Protein AF-A0A836S1F9-F1 (afdb_monomer_lite)

Secondary structure (DSSP, 8-state):
--HHHHHHHHHHHHHHHHHHHHHHHHHHHHHHHHHT-HHHHHHHHHHHHHHHHHHHHHHHHHHHHHHHHHHHHHTTGGG-TTSHHHHHHHHHHHHHHIIIIIIHHHHHHHHHHHHHHHHHHHHHHHHHS--

Foldseek 3Di:
DPVVVVVVVCVVVVVVVVVVLVCCLQVVLVVCCQPVHDVSSVVVLVVLCVVLLVQLVVLQVQLVVLVVQLVVQCVVPPHHPPDPSNVVSVVSNVVSCCSNPPRSVVSVVSSVSSVVSNVVCVVVSCVSDPD

Radius of gyration: 20.73 Å; chains: 1; bounding box: 40×35×60 Å

Structure (mmCIF, N/CA/C/O backbone):
data_AF-A0A836S1F9-F1
#
_entry.id   AF-A0A836S1F9-F1
#
loop_
_atom_site.group_PDB
_atom_site.id
_atom_site.type_symbol
_atom_site.label_atom_id
_atom_site.label_alt_id
_atom_site.label_comp_id
_atom_site.label_asym_id
_atom_site.label_entity_id
_atom_site.label_seq_id
_atom_site.pdbx_PDB_ins_code
_atom_site.Cartn_x
_atom_site.Cartn_y
_atom_site.Cartn_z
_atom_site.occupancy
_atom_site.B_iso_or_equiv
_atom_site.auth_seq_id
_atom_site.auth_comp_id
_atom_site.auth_asym_id
_atom_site.auth_atom_id
_atom_site.pdbx_PDB_model_num
ATOM 1 N N . PRO A 1 1 ? -16.519 -21.361 17.679 1.00 83.38 1 PRO A N 1
ATOM 2 C CA . PRO A 1 1 ? -16.241 -20.595 16.438 1.00 83.38 1 PRO A CA 1
ATOM 3 C C . PRO A 1 1 ? -15.441 -21.449 15.448 1.00 83.38 1 PRO A C 1
ATOM 5 O O . PRO A 1 1 ? -14.628 -22.251 15.897 1.00 83.38 1 PRO A O 1
ATOM 8 N N . ASP A 1 2 ? -15.669 -21.289 14.142 1.00 93.88 2 ASP A N 1
ATOM 9 C CA . ASP A 1 2 ? -14.874 -21.951 13.097 1.00 93.88 2 ASP A CA 1
ATOM 10 C C . ASP A 1 2 ? -13.736 -21.026 12.637 1.00 93.88 2 ASP A C 1
ATOM 12 O O . ASP A 1 2 ? -13.915 -20.142 11.797 1.00 93.88 2 ASP A O 1
ATOM 16 N N . TYR A 1 3 ? -12.558 -21.217 13.228 1.00 95.38 3 TYR A N 1
ATOM 17 C CA . TYR A 1 3 ? -11.364 -20.439 12.896 1.00 95.38 3 TYR A CA 1
ATOM 18 C C . TYR A 1 3 ? -10.757 -20.828 11.544 1.00 95.38 3 TYR A C 1
ATOM 20 O O . TYR A 1 3 ? -10.152 -19.981 10.887 1.00 95.38 3 TYR A O 1
ATOM 28 N N . ALA A 1 4 ? -10.936 -22.078 11.100 1.00 96.25 4 ALA A N 1
ATOM 29 C CA . ALA A 1 4 ? -10.364 -22.560 9.846 1.00 96.25 4 ALA A CA 1
ATOM 30 C C . ALA A 1 4 ? -10.961 -21.802 8.658 1.00 96.25 4 ALA A C 1
ATOM 32 O O . ALA A 1 4 ? -10.231 -21.343 7.777 1.00 96.25 4 ALA A O 1
ATOM 33 N N . ARG A 1 5 ? -12.277 -21.572 8.685 1.00 96.06 5 ARG A N 1
ATOM 34 C CA . ARG A 1 5 ? -12.955 -20.763 7.670 1.00 96.06 5 ARG A CA 1
ATOM 35 C C . ARG A 1 5 ? -12.453 -19.317 7.633 1.00 96.06 5 ARG A C 1
ATOM 37 O O . ARG A 1 5 ? -12.255 -18.777 6.547 1.00 96.06 5 ARG A O 1
ATOM 44 N N . ALA A 1 6 ? -12.221 -18.690 8.789 1.00 95.44 6 ALA A N 1
ATOM 45 C CA . ALA A 1 6 ? -11.704 -17.320 8.850 1.00 95.44 6 ALA A CA 1
ATOM 46 C C . ALA A 1 6 ? -10.300 -17.213 8.227 1.00 95.44 6 ALA A C 1
ATOM 48 O O . ALA A 1 6 ? -10.060 -16.335 7.398 1.00 95.44 6 ALA A O 1
ATOM 49 N N . VAL A 1 7 ? -9.403 -18.149 8.558 1.00 96.25 7 VAL A N 1
ATOM 50 C CA . VAL A 1 7 ? -8.050 -18.217 7.978 1.00 96.25 7 VAL A CA 1
ATOM 51 C C . VAL A 1 7 ? -8.114 -18.409 6.463 1.00 96.25 7 VAL A C 1
ATOM 53 O O . VAL A 1 7 ? -7.476 -17.660 5.727 1.00 96.25 7 VAL A O 1
ATOM 56 N N . GLN A 1 8 ? -8.934 -19.348 5.980 1.00 97.06 8 GLN A N 1
ATOM 57 C CA . GLN A 1 8 ? -9.078 -19.619 4.545 1.00 97.06 8 GLN A CA 1
ATOM 58 C C . GLN A 1 8 ? -9.508 -18.380 3.750 1.00 97.06 8 GLN A C 1
ATOM 60 O O . GLN A 1 8 ? -8.952 -18.111 2.683 1.00 97.06 8 GLN A O 1
ATOM 65 N N . ILE A 1 9 ? -10.464 -17.605 4.273 1.00 95.88 9 ILE A N 1
ATOM 66 C CA . ILE A 1 9 ? -10.937 -16.371 3.634 1.00 95.88 9 ILE A CA 1
ATOM 67 C C . ILE A 1 9 ? -9.787 -15.366 3.511 1.00 95.88 9 ILE A C 1
ATOM 69 O O . ILE A 1 9 ? -9.519 -14.871 2.414 1.00 95.88 9 ILE A O 1
ATOM 73 N N . VAL A 1 10 ? -9.082 -15.087 4.612 1.00 94.06 10 VAL A N 1
ATOM 74 C CA . VAL A 1 10 ? -7.992 -14.100 4.623 1.00 94.06 10 VAL A CA 1
ATOM 75 C C . VAL A 1 10 ? -6.863 -14.524 3.680 1.00 94.06 10 VAL A C 1
ATOM 77 O O . VAL A 1 10 ? -6.428 -13.718 2.858 1.00 94.06 10 VAL A O 1
ATOM 80 N N . THR A 1 11 ? -6.438 -15.792 3.718 1.00 95.19 11 THR A N 1
ATOM 81 C CA . THR A 1 11 ? -5.373 -16.312 2.846 1.00 95.19 11 THR A CA 1
ATOM 82 C C . THR A 1 11 ? -5.734 -16.199 1.365 1.00 95.19 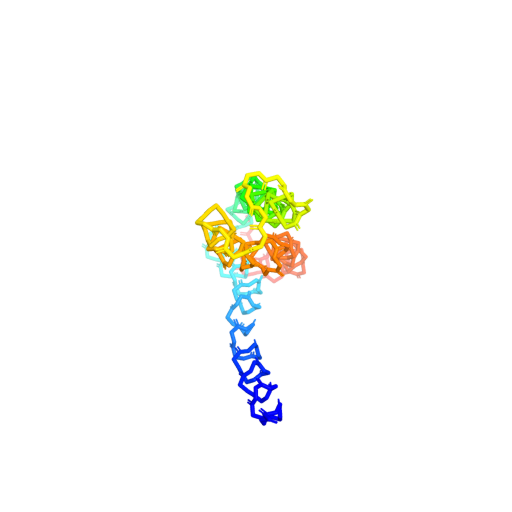11 THR A C 1
ATOM 84 O O . THR A 1 11 ? -4.927 -15.720 0.567 1.00 95.19 11 THR A O 1
ATOM 87 N N . TYR A 1 12 ? -6.950 -16.599 0.984 1.00 96.38 12 TYR A N 1
ATOM 88 C CA . TYR A 1 12 ? -7.386 -16.568 -0.411 1.00 96.38 12 TYR A CA 1
ATOM 89 C C . TYR A 1 12 ? -7.380 -15.148 -0.994 1.00 96.38 12 TYR A C 1
ATOM 91 O O . TYR A 1 12 ? -6.864 -14.919 -2.093 1.00 96.38 12 TYR A O 1
ATOM 99 N N . TYR A 1 13 ? -7.924 -14.176 -0.254 1.00 94.56 13 TYR A N 1
ATOM 100 C CA . TYR A 1 13 ? -7.967 -12.790 -0.717 1.00 94.56 13 TYR A CA 1
ATOM 101 C C . TYR A 1 13 ? -6.598 -12.113 -0.684 1.00 94.56 13 TYR A C 1
ATOM 103 O O . TYR A 1 13 ? -6.294 -11.359 -1.611 1.00 94.56 13 TYR A O 1
ATOM 111 N N . ALA A 1 14 ? -5.770 -12.393 0.327 1.00 90.62 14 ALA A N 1
ATOM 112 C CA . ALA A 1 14 ? -4.420 -11.845 0.417 1.00 90.62 14 ALA A CA 1
ATOM 113 C C . ALA A 1 14 ? -3.581 -12.240 -0.806 1.00 90.62 14 ALA A C 1
ATOM 115 O O . ALA A 1 14 ? -3.050 -11.370 -1.494 1.00 90.62 14 ALA A O 1
ATOM 116 N N . LEU A 1 15 ? -3.546 -13.533 -1.153 1.00 92.25 15 LEU A N 1
ATOM 117 C CA . LEU A 1 15 ? -2.774 -14.018 -2.300 1.00 92.25 15 LEU A CA 1
ATOM 118 C C . LEU A 1 15 ? -3.234 -13.390 -3.620 1.00 92.25 15 LEU A C 1
ATOM 120 O O . LEU A 1 15 ? -2.407 -12.933 -4.404 1.00 92.25 15 LEU A O 1
ATOM 124 N N . ARG A 1 16 ? -4.548 -13.308 -3.861 1.00 93.75 16 ARG A N 1
ATOM 125 C CA . ARG A 1 16 ? -5.073 -12.720 -5.105 1.00 93.75 16 ARG A CA 1
ATOM 126 C C . ARG A 1 16 ? -4.798 -11.224 -5.221 1.00 93.75 16 ARG A C 1
ATOM 128 O O . ARG A 1 16 ? -4.491 -10.748 -6.312 1.00 93.75 16 ARG A O 1
ATOM 135 N N . ARG A 1 17 ? -4.920 -10.472 -4.124 1.00 91.12 17 ARG A N 1
ATOM 136 C CA . ARG A 1 17 ? -4.775 -9.007 -4.144 1.00 91.12 17 ARG A CA 1
ATOM 137 C C . ARG A 1 17 ? -3.324 -8.542 -4.232 1.00 91.12 17 ARG A C 1
ATOM 139 O O . ARG A 1 17 ? -3.104 -7.431 -4.697 1.00 91.12 17 ARG A O 1
ATOM 146 N N . LEU A 1 18 ? -2.354 -9.375 -3.851 1.00 90.31 18 LEU A N 1
ATOM 147 C CA . LEU A 1 18 ? -0.926 -9.051 -3.953 1.00 90.31 18 LEU A CA 1
ATOM 148 C C . LEU A 1 18 ? -0.361 -9.175 -5.377 1.00 90.31 18 LEU A C 1
ATOM 150 O O . LEU A 1 18 ? 0.655 -8.553 -5.682 1.00 90.31 18 LEU A O 1
ATOM 154 N N . ILE A 1 19 ? -1.029 -9.915 -6.269 1.00 92.81 19 ILE A N 1
ATOM 155 C CA . ILE A 1 19 ? -0.579 -10.085 -7.661 1.00 92.81 19 ILE A CA 1
ATOM 156 C C . ILE A 1 19 ? -0.548 -8.737 -8.385 1.00 92.81 19 ILE A C 1
ATOM 158 O O . ILE A 1 19 ? 0.450 -8.391 -9.009 1.00 92.81 19 ILE A O 1
ATOM 162 N N . LEU A 1 20 ? -1.627 -7.959 -8.277 1.00 92.88 20 LEU A N 1
ATOM 163 C CA . LEU A 1 20 ? -1.767 -6.690 -8.988 1.00 92.88 20 LEU A CA 1
ATOM 164 C C . LEU A 1 20 ? -0.639 -5.682 -8.677 1.00 92.88 20 LEU A C 1
ATOM 166 O O . LEU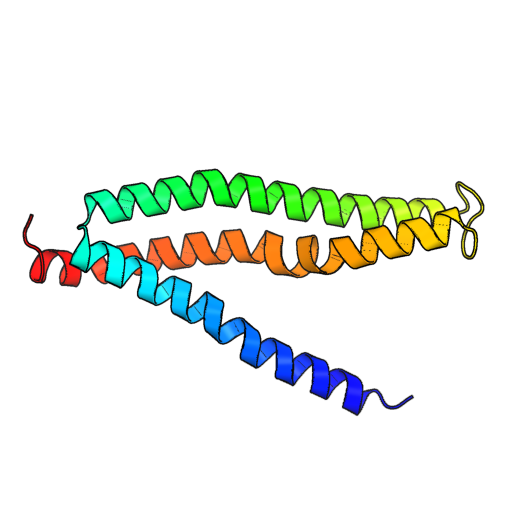 A 1 20 ? 0.012 -5.238 -9.623 1.00 92.88 20 LEU A O 1
ATOM 170 N N . PRO A 1 21 ? -0.353 -5.321 -7.408 1.00 91.75 21 PRO A N 1
ATOM 171 C CA . PRO A 1 21 ? 0.735 -4.396 -7.100 1.00 91.75 21 PRO A CA 1
ATOM 172 C C . PRO A 1 21 ? 2.109 -4.951 -7.498 1.00 91.75 21 PRO A C 1
ATOM 174 O O . PRO A 1 21 ? 2.946 -4.183 -7.963 1.00 91.75 21 PRO A O 1
ATOM 177 N N . GLY A 1 22 ? 2.335 -6.266 -7.393 1.00 92.62 22 GLY A N 1
ATOM 178 C CA . GLY A 1 22 ? 3.583 -6.889 -7.848 1.00 92.62 22 GLY A CA 1
ATOM 179 C C . GLY A 1 22 ? 3.787 -6.774 -9.361 1.00 92.62 22 GLY A C 1
ATOM 180 O O . GLY A 1 22 ? 4.861 -6.389 -9.819 1.00 92.62 22 GLY A O 1
ATOM 181 N N . VAL A 1 23 ? 2.739 -7.035 -10.144 1.00 95.38 23 VAL A N 1
ATOM 182 C CA . VAL A 1 23 ? 2.768 -6.883 -11.606 1.00 95.38 23 VAL A CA 1
ATOM 183 C C . VAL A 1 23 ? 2.995 -5.424 -11.999 1.00 95.38 23 VAL A C 1
ATOM 185 O O . VAL A 1 23 ? 3.819 -5.151 -12.869 1.00 95.38 23 VAL A O 1
ATOM 188 N N . LEU A 1 24 ? 2.323 -4.477 -11.335 1.00 94.56 24 LEU A N 1
ATOM 189 C CA . LEU A 1 24 ? 2.525 -3.045 -11.573 1.00 94.56 24 LEU A CA 1
ATOM 190 C C . LEU A 1 24 ? 3.970 -2.616 -11.293 1.00 94.56 24 LEU A C 1
ATOM 192 O O . LEU A 1 24 ? 4.548 -1.892 -12.102 1.00 94.56 24 LEU A O 1
ATOM 196 N N . ALA A 1 25 ? 4.567 -3.098 -10.198 1.00 94.12 25 ALA A N 1
ATOM 197 C CA . ALA A 1 25 ? 5.941 -2.773 -9.817 1.00 94.12 25 ALA A CA 1
ATOM 198 C C . ALA A 1 25 ? 6.970 -3.150 -10.894 1.00 94.12 25 ALA A C 1
ATOM 200 O O . ALA A 1 25 ? 7.966 -2.451 -11.069 1.00 94.12 25 ALA A O 1
ATOM 201 N N . LEU A 1 26 ? 6.731 -4.257 -11.604 1.00 95.31 26 LEU A N 1
ATOM 202 C CA . LEU A 1 26 ? 7.638 -4.787 -12.621 1.00 95.31 26 LEU A CA 1
ATOM 203 C C . LEU A 1 26 ? 7.330 -4.236 -14.016 1.00 95.31 26 LEU A C 1
ATOM 205 O O . LEU A 1 26 ? 8.238 -3.831 -14.736 1.00 95.31 26 LEU A O 1
ATOM 209 N N . LEU A 1 27 ? 6.055 -4.189 -14.410 1.00 96.31 27 LEU A N 1
ATOM 210 C CA . LEU A 1 27 ? 5.681 -3.794 -15.768 1.00 96.31 27 LEU A CA 1
ATOM 211 C C . LEU A 1 27 ? 5.714 -2.282 -15.985 1.00 96.31 27 LEU A C 1
ATOM 213 O O . LEU A 1 27 ? 6.080 -1.849 -17.076 1.00 96.31 27 LEU A O 1
ATOM 217 N N . ALA A 1 28 ? 5.363 -1.465 -14.986 1.00 95.62 28 ALA A N 1
ATOM 218 C CA . ALA A 1 28 ? 5.308 -0.015 -15.179 1.00 95.62 28 ALA A CA 1
ATOM 219 C C . ALA A 1 28 ? 6.677 0.588 -15.560 1.00 95.62 28 ALA A C 1
ATOM 221 O O . ALA A 1 28 ? 6.730 1.304 -16.563 1.00 95.62 28 ALA A O 1
ATOM 222 N N . PRO A 1 29 ? 7.796 0.267 -14.871 1.00 95.56 29 PRO A N 1
ATOM 223 C CA . PRO A 1 29 ? 9.121 0.729 -15.283 1.00 95.56 29 PRO A CA 1
ATOM 224 C C . PRO A 1 29 ? 9.505 0.328 -16.707 1.00 95.56 29 PRO A C 1
ATOM 226 O O . PRO A 1 29 ? 10.054 1.138 -17.452 1.00 95.56 29 PRO A O 1
ATOM 229 N N . LEU A 1 30 ? 9.189 -0.911 -17.092 1.00 95.12 30 LEU A N 1
ATOM 230 C CA . LEU A 1 30 ? 9.498 -1.450 -18.412 1.00 95.12 30 LEU A CA 1
ATOM 231 C C . LEU A 1 30 ? 8.725 -0.710 -19.510 1.00 95.12 30 LEU A C 1
ATOM 233 O O . LEU A 1 30 ? 9.316 -0.252 -20.486 1.00 95.12 30 LEU A O 1
ATOM 237 N N . ILE A 1 31 ? 7.411 -0.553 -19.328 1.00 95.44 31 ILE A N 1
ATOM 238 C CA . ILE A 1 31 ? 6.534 0.120 -20.291 1.00 95.44 31 ILE A CA 1
ATOM 239 C C . ILE A 1 31 ? 6.950 1.582 -20.451 1.00 95.44 31 ILE A C 1
ATOM 241 O O . ILE A 1 31 ? 7.123 2.044 -21.578 1.00 95.44 31 ILE A O 1
ATOM 245 N N . ILE A 1 32 ? 7.153 2.307 -19.347 1.00 95.88 32 ILE A N 1
ATOM 246 C CA . ILE A 1 32 ? 7.556 3.720 -19.376 1.00 95.88 32 ILE A CA 1
ATOM 247 C C . ILE A 1 32 ? 8.940 3.867 -20.013 1.00 95.88 32 ILE A C 1
ATOM 249 O O . ILE A 1 32 ? 9.131 4.715 -20.885 1.00 95.88 32 ILE A O 1
ATOM 253 N N . GLY A 1 33 ? 9.892 3.017 -19.621 1.00 94.62 33 GLY A N 1
ATOM 254 C CA . GLY A 1 33 ? 11.252 3.032 -20.144 1.00 94.62 33 GLY A CA 1
ATOM 255 C C . GLY A 1 33 ? 11.315 2.820 -21.656 1.00 94.62 33 GLY A C 1
ATOM 256 O O . GLY A 1 33 ? 12.011 3.565 -22.339 1.00 94.62 33 GLY A O 1
ATOM 257 N N . ILE A 1 34 ? 10.554 1.861 -22.191 1.00 93.88 34 ILE A N 1
ATOM 258 C CA . ILE A 1 34 ? 10.532 1.567 -23.633 1.00 93.88 34 ILE A CA 1
ATOM 259 C C . ILE A 1 34 ? 9.772 2.648 -24.418 1.00 93.88 34 ILE A C 1
ATOM 261 O O . ILE A 1 34 ? 10.235 3.081 -25.470 1.00 93.88 34 ILE A O 1
ATOM 265 N N . THR A 1 35 ? 8.613 3.097 -23.927 1.00 93.94 35 THR A N 1
ATOM 266 C CA . THR A 1 35 ? 7.727 3.995 -24.694 1.00 93.94 35 THR A CA 1
ATOM 267 C C . THR A 1 35 ? 8.129 5.468 -24.603 1.00 93.94 35 THR A C 1
ATOM 269 O O . THR A 1 35 ? 8.171 6.164 -25.618 1.00 93.94 35 THR A O 1
ATOM 272 N N . LEU A 1 36 ? 8.453 5.954 -23.403 1.00 93.50 36 LEU A N 1
ATOM 273 C CA . LEU A 1 36 ? 8.744 7.368 -23.130 1.00 93.50 36 LEU A CA 1
ATOM 274 C C . LEU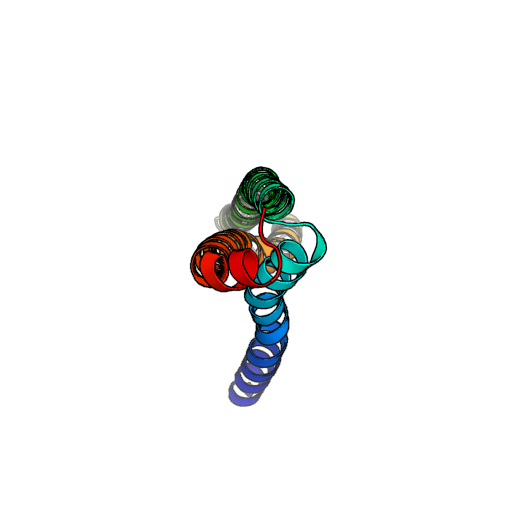 A 1 36 ? 10.242 7.640 -22.947 1.00 93.50 36 LEU A C 1
ATOM 276 O O . LEU A 1 36 ? 10.697 8.770 -23.130 1.00 93.50 36 LEU A O 1
ATOM 280 N N . GLY A 1 37 ? 11.020 6.602 -22.642 1.00 91.94 37 GLY A N 1
ATOM 281 C CA . GLY A 1 37 ? 12.472 6.658 -22.545 1.00 91.94 37 GLY A CA 1
ATOM 282 C C . GLY A 1 37 ? 13.024 6.813 -21.123 1.00 91.94 37 GLY A C 1
ATOM 283 O O . GLY A 1 37 ? 12.276 7.038 -20.164 1.00 91.94 37 GLY A O 1
ATOM 284 N N . PRO A 1 38 ? 14.362 6.744 -20.977 1.00 90.81 38 PRO A N 1
ATOM 285 C CA . PRO A 1 38 ? 15.031 6.750 -19.673 1.00 90.81 38 PRO A CA 1
ATOM 286 C C . PRO A 1 38 ? 14.787 8.015 -18.839 1.00 90.81 38 PRO A C 1
ATOM 288 O O . PRO A 1 38 ? 14.633 7.930 -17.623 1.00 90.81 38 PRO A O 1
ATOM 291 N N . ALA A 1 39 ? 14.710 9.189 -19.476 1.00 92.44 39 ALA A N 1
ATOM 292 C CA . ALA A 1 39 ? 14.467 10.451 -18.773 1.00 92.44 39 ALA A CA 1
ATOM 293 C C . ALA A 1 39 ? 13.065 10.497 -18.137 1.00 92.44 39 ALA A C 1
ATOM 295 O O . ALA A 1 39 ? 12.920 10.877 -16.975 1.00 92.44 39 ALA A O 1
ATOM 296 N N . ALA A 1 40 ? 12.039 10.049 -18.869 1.00 94.12 40 ALA A N 1
ATOM 297 C CA . ALA A 1 40 ? 10.672 9.962 -18.357 1.00 94.12 40 ALA A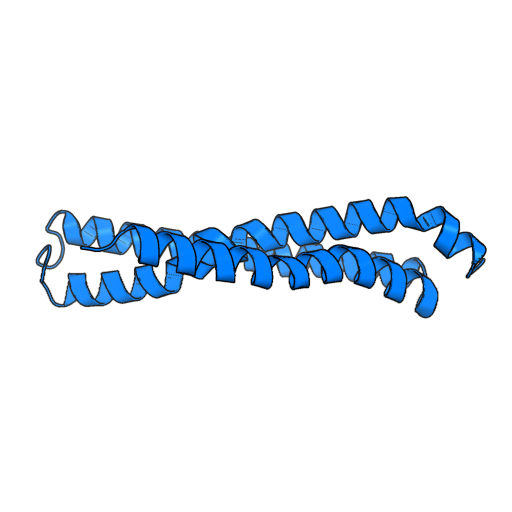 CA 1
ATOM 298 C C . ALA A 1 40 ? 10.547 8.915 -17.238 1.00 94.12 40 ALA A C 1
ATOM 300 O O . ALA A 1 40 ? 9.858 9.151 -16.243 1.00 94.12 40 ALA A O 1
ATOM 301 N N . LEU A 1 41 ? 11.258 7.787 -17.360 1.00 94.75 41 LEU A N 1
ATOM 302 C CA . LEU A 1 41 ? 11.355 6.788 -16.296 1.00 94.75 41 LEU A CA 1
ATOM 303 C C . LEU A 1 41 ? 11.973 7.382 -15.021 1.00 94.75 41 LEU A C 1
ATOM 305 O O . LEU A 1 41 ? 11.402 7.234 -13.942 1.00 94.75 41 LEU A O 1
ATOM 309 N N . GLY A 1 42 ? 13.077 8.126 -15.145 1.00 94.69 42 GLY A N 1
ATOM 310 C CA . GLY A 1 42 ? 13.700 8.833 -14.023 1.00 94.69 42 GLY A CA 1
ATOM 311 C C . GLY A 1 42 ? 12.754 9.836 -13.353 1.00 94.69 42 GLY A C 1
ATOM 312 O O . GLY A 1 42 ? 12.613 9.829 -12.130 1.00 94.69 42 GLY A O 1
ATOM 313 N N . GLY A 1 43 ? 12.038 10.642 -14.144 1.00 96.12 43 GLY A N 1
ATOM 314 C CA . GLY A 1 43 ? 11.022 11.567 -13.630 1.00 96.12 43 GLY A CA 1
ATOM 315 C C . GLY A 1 43 ? 9.875 10.857 -12.904 1.00 96.12 43 GLY A C 1
ATOM 316 O O . GLY A 1 43 ? 9.452 11.295 -11.835 1.00 96.12 43 GLY A O 1
ATOM 317 N N . THR A 1 44 ? 9.421 9.717 -13.432 1.00 95.38 44 THR A N 1
ATOM 318 C CA . THR A 1 44 ? 8.373 8.896 -12.804 1.00 95.38 44 THR A CA 1
ATOM 319 C C . THR A 1 44 ? 8.829 8.360 -11.447 1.00 95.38 44 THR A C 1
ATOM 321 O O . THR A 1 44 ? 8.083 8.450 -10.474 1.00 95.38 44 THR A O 1
ATOM 324 N N . LEU A 1 45 ? 10.063 7.853 -11.351 1.00 95.75 45 LEU A N 1
ATOM 325 C CA . LEU A 1 45 ? 10.623 7.370 -10.086 1.00 95.75 45 LEU A CA 1
ATOM 326 C C . LEU A 1 45 ? 10.765 8.499 -9.059 1.00 95.75 45 LEU A C 1
ATOM 328 O O . LEU A 1 45 ? 10.391 8.312 -7.905 1.00 95.75 45 LEU A O 1
ATOM 332 N N . LEU A 1 46 ? 11.246 9.676 -9.470 1.00 96.31 46 LEU A N 1
ATOM 333 C CA . LEU A 1 46 ? 11.347 10.841 -8.585 1.00 96.31 46 LEU A CA 1
ATOM 334 C C . LEU A 1 46 ? 9.974 11.279 -8.060 1.00 96.31 46 LEU A C 1
ATOM 336 O O . LEU A 1 46 ? 9.821 11.505 -6.859 1.00 96.31 46 LEU A O 1
ATOM 340 N N . GLY A 1 47 ? 8.965 11.343 -8.933 1.00 95.69 47 GLY A N 1
ATOM 341 C CA . GLY A 1 47 ? 7.591 11.654 -8.539 1.00 95.69 47 GLY A CA 1
ATOM 342 C C . GLY A 1 47 ? 7.001 10.607 -7.591 1.00 95.69 47 GLY A C 1
ATOM 343 O O . GLY A 1 47 ? 6.389 10.960 -6.583 1.00 95.69 47 GLY A O 1
ATOM 344 N N . ALA A 1 48 ? 7.241 9.322 -7.867 1.00 94.81 48 ALA A N 1
ATOM 345 C CA . ALA A 1 48 ? 6.800 8.222 -7.016 1.00 94.81 48 ALA A CA 1
ATOM 346 C C . ALA A 1 48 ? 7.452 8.271 -5.627 1.00 94.81 48 ALA A C 1
ATOM 348 O O . ALA A 1 48 ? 6.761 8.075 -4.631 1.00 94.81 48 ALA A O 1
ATOM 349 N N . VAL A 1 49 ? 8.750 8.587 -5.540 1.00 95.19 49 VAL A N 1
ATOM 350 C CA . VAL A 1 49 ? 9.449 8.790 -4.262 1.00 95.19 49 VAL A CA 1
ATOM 351 C C . VAL A 1 49 ? 8.846 9.969 -3.504 1.00 95.19 49 VAL A C 1
ATOM 353 O O . VAL A 1 49 ? 8.446 9.803 -2.356 1.00 95.19 49 VAL A O 1
ATOM 356 N N . ALA A 1 50 ? 8.746 11.143 -4.134 1.00 95.19 50 ALA A N 1
ATOM 357 C CA . ALA A 1 50 ? 8.277 12.354 -3.466 1.00 95.19 50 ALA A CA 1
ATOM 358 C C . ALA A 1 50 ? 6.828 12.221 -2.966 1.00 95.19 50 ALA A C 1
ATOM 360 O O . ALA A 1 50 ? 6.543 12.505 -1.803 1.00 95.19 50 ALA A O 1
ATOM 361 N N . GLY A 1 51 ? 5.915 11.747 -3.819 1.00 95.50 51 GLY A N 1
ATOM 362 C CA . GLY A 1 51 ? 4.507 11.580 -3.455 1.00 95.50 51 GLY A CA 1
ATOM 363 C C . GLY A 1 51 ? 4.266 10.379 -2.543 1.00 95.50 51 GLY A C 1
ATOM 364 O O . GLY A 1 51 ? 3.551 10.473 -1.545 1.00 95.50 51 GLY A O 1
ATOM 365 N N . GLY A 1 52 ? 4.885 9.243 -2.858 1.00 94.12 52 GLY A N 1
ATOM 366 C CA . GLY A 1 52 ? 4.677 8.003 -2.124 1.00 94.12 52 GLY A CA 1
ATOM 367 C C . GLY A 1 52 ? 5.289 8.015 -0.725 1.00 94.12 52 GLY A C 1
ATOM 368 O O . GLY A 1 52 ? 4.682 7.469 0.192 1.00 94.12 52 GLY A O 1
ATOM 369 N N . LEU A 1 53 ? 6.424 8.693 -0.516 1.00 92.06 53 LEU A N 1
ATOM 370 C CA . LEU A 1 53 ? 6.991 8.876 0.823 1.00 92.06 53 LEU A CA 1
ATOM 371 C C . LEU A 1 53 ? 6.017 9.626 1.739 1.00 92.06 53 LEU A C 1
ATOM 373 O O . LEU A 1 53 ? 5.733 9.164 2.843 1.00 92.06 53 LEU A O 1
ATOM 377 N N . LEU A 1 54 ? 5.481 10.758 1.274 1.00 94.38 54 LEU A N 1
ATOM 378 C CA . LEU A 1 54 ? 4.546 11.570 2.055 1.00 94.38 54 LEU A CA 1
ATOM 379 C C . LEU A 1 54 ? 3.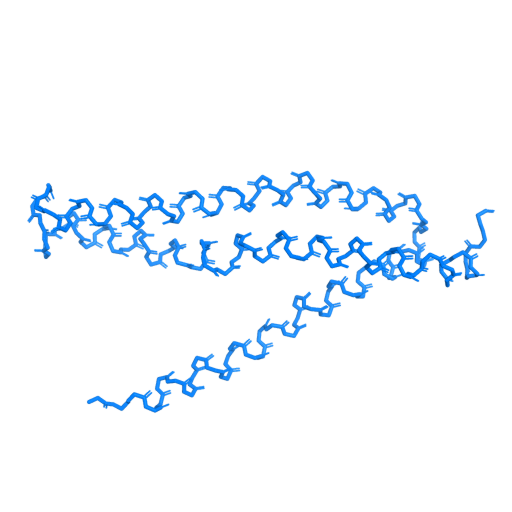258 10.800 2.364 1.00 94.38 54 LEU A C 1
ATOM 381 O O . LEU A 1 54 ? 2.795 10.807 3.504 1.00 94.38 54 LEU A O 1
ATOM 385 N N . LEU A 1 55 ? 2.713 10.085 1.376 1.00 95.50 55 LEU A N 1
ATOM 386 C CA . LEU A 1 55 ? 1.525 9.252 1.561 1.00 95.50 55 LEU A CA 1
ATOM 387 C C . LEU A 1 55 ? 1.769 8.094 2.532 1.00 95.50 55 LEU A C 1
ATOM 389 O O . LEU A 1 55 ? 0.937 7.854 3.404 1.00 95.50 55 LEU A O 1
ATOM 393 N N . GLY A 1 56 ? 2.900 7.397 2.411 1.00 94.19 56 GLY A N 1
ATOM 394 C CA . GLY A 1 56 ? 3.252 6.288 3.297 1.00 94.19 56 GLY A CA 1
ATOM 395 C C . GLY A 1 56 ? 3.389 6.737 4.752 1.00 94.19 56 GLY A C 1
ATOM 396 O O . GLY A 1 56 ? 2.826 6.108 5.649 1.00 94.19 56 GLY A O 1
ATOM 397 N N . LEU A 1 57 ? 4.064 7.869 4.982 1.00 93.56 57 LEU A N 1
ATOM 398 C CA . LEU A 1 57 ? 4.199 8.469 6.313 1.00 93.56 57 LEU A CA 1
ATOM 399 C C . LEU A 1 57 ? 2.847 8.897 6.888 1.00 93.56 57 LEU A C 1
ATOM 401 O O . LEU A 1 57 ? 2.553 8.607 8.046 1.00 93.56 57 LEU A O 1
ATOM 405 N N . PHE A 1 58 ? 2.012 9.556 6.082 1.00 95.50 58 PHE A N 1
ATOM 406 C CA . PHE A 1 58 ? 0.673 9.964 6.496 1.00 95.50 58 PHE A CA 1
ATOM 407 C C . PHE A 1 58 ? -0.175 8.762 6.932 1.00 95.50 58 PHE A C 1
ATOM 409 O O . PHE A 1 58 ? -0.701 8.752 8.043 1.00 95.50 58 PHE A O 1
ATOM 416 N N . GLN A 1 59 ? -0.265 7.731 6.089 1.00 95.88 59 GLN A N 1
ATOM 417 C CA . GLN A 1 59 ? -1.082 6.542 6.348 1.00 95.88 59 GLN A CA 1
ATOM 418 C C . GLN A 1 59 ? -0.623 5.791 7.602 1.00 95.88 59 GLN A C 1
ATOM 420 O O . GLN A 1 59 ? -1.453 5.443 8.444 1.00 95.88 59 GLN A O 1
ATOM 425 N N . GLY A 1 60 ? 0.692 5.603 7.760 1.00 94.44 60 GLY A N 1
ATOM 426 C CA . GLY A 1 60 ? 1.265 4.972 8.948 1.00 94.44 60 GLY A CA 1
ATOM 427 C C . GLY A 1 60 ? 0.987 5.765 10.226 1.00 94.44 60 GLY A C 1
ATOM 428 O O . GLY A 1 60 ? 0.527 5.203 11.220 1.00 94.44 60 GLY A O 1
ATOM 429 N N . ASN A 1 61 ? 1.210 7.081 10.203 1.00 95.31 61 ASN A N 1
ATOM 430 C CA . ASN A 1 61 ? 1.030 7.929 11.382 1.00 95.31 61 ASN A CA 1
ATOM 431 C C . ASN A 1 61 ? -0.433 8.040 11.805 1.00 95.31 61 ASN A C 1
ATOM 433 O O . ASN A 1 61 ? -0.734 7.951 12.995 1.00 95.31 61 ASN A O 1
ATOM 437 N N . VAL A 1 62 ? -1.346 8.222 10.851 1.00 95.88 62 VAL A N 1
ATOM 438 C CA . VAL A 1 62 ? -2.779 8.336 11.139 1.00 95.88 62 VAL A CA 1
ATOM 439 C C . VAL A 1 62 ? -3.321 7.033 11.721 1.00 95.88 62 VAL A C 1
ATOM 441 O O . VAL A 1 62 ? -3.938 7.064 12.785 1.00 95.88 62 VAL A O 1
ATOM 444 N N . GLY A 1 63 ? -3.034 5.887 11.096 1.00 95.88 63 GLY A N 1
ATOM 445 C CA . GLY A 1 63 ? -3.521 4.604 11.603 1.00 95.88 63 GLY A CA 1
ATOM 446 C C . GLY A 1 63 ? -2.961 4.261 12.988 1.00 95.88 63 GLY A C 1
ATOM 447 O O . GLY A 1 63 ? -3.716 3.849 13.866 1.00 95.88 63 GLY A O 1
ATOM 448 N N . ASN A 1 64 ? -1.670 4.513 13.236 1.00 95.94 64 ASN A N 1
ATOM 449 C CA . ASN A 1 64 ? -1.076 4.322 14.566 1.00 95.94 64 ASN A CA 1
ATOM 450 C C . ASN A 1 64 ? -1.675 5.266 15.618 1.00 95.94 64 ASN A C 1
ATOM 452 O O . ASN A 1 64 ? -1.852 4.886 16.775 1.00 95.94 64 ASN A O 1
ATOM 456 N N . THR A 1 65 ? -1.999 6.498 15.225 1.00 97.62 65 THR A N 1
ATOM 457 C CA . THR A 1 65 ? -2.617 7.481 16.122 1.00 97.62 65 THR A CA 1
ATOM 458 C C . THR A 1 65 ? -4.024 7.044 16.522 1.00 97.62 65 THR A C 1
ATOM 460 O O . THR A 1 65 ? -4.372 7.143 17.697 1.00 97.62 65 THR A O 1
ATOM 463 N N . TRP A 1 66 ? -4.820 6.518 15.589 1.00 97.94 66 TRP A N 1
ATOM 464 C CA . TRP A 1 66 ? -6.153 5.996 15.897 1.00 97.94 66 TRP A CA 1
ATOM 465 C C . TRP A 1 66 ? -6.120 4.735 16.772 1.00 97.94 66 TRP A C 1
ATOM 467 O O . TRP A 1 66 ? -6.898 4.664 17.726 1.00 97.94 66 TRP A O 1
ATOM 477 N N . ASP A 1 67 ? -5.178 3.809 16.561 1.00 98.06 67 ASP A N 1
ATOM 478 C CA . ASP A 1 67 ? -4.991 2.661 17.470 1.00 98.06 67 ASP A CA 1
ATOM 479 C C . ASP A 1 67 ? -4.609 3.116 18.885 1.00 98.06 67 ASP A C 1
ATOM 481 O O . ASP A 1 67 ? -5.175 2.663 19.884 1.00 98.06 67 ASP A O 1
ATOM 485 N N . ASN A 1 68 ? -3.676 4.067 18.985 1.00 97.81 68 ASN A N 1
ATOM 486 C CA . ASN A 1 68 ? -3.252 4.612 20.270 1.00 97.81 68 ASN A CA 1
ATOM 487 C C . ASN A 1 68 ? -4.380 5.378 20.969 1.00 97.81 68 ASN A C 1
ATOM 489 O O . ASN A 1 68 ? -4.529 5.255 22.183 1.00 97.81 68 ASN A O 1
ATOM 493 N N . ALA A 1 69 ? -5.210 6.115 20.229 1.00 97.44 69 ALA A N 1
ATOM 494 C CA . ALA A 1 69 ? -6.389 6.779 20.777 1.00 97.44 69 ALA A CA 1
ATOM 495 C C . ALA A 1 69 ? -7.401 5.762 21.330 1.00 97.44 69 ALA A C 1
ATOM 497 O O . ALA A 1 69 ? -7.890 5.931 22.448 1.00 97.44 69 ALA A O 1
ATOM 498 N N . LYS A 1 70 ? -7.660 4.665 20.605 1.00 98.00 70 LYS A N 1
ATOM 499 C CA . LYS A 1 70 ? -8.490 3.555 21.096 1.00 98.00 70 LYS A CA 1
ATOM 500 C C . LYS A 1 70 ? -7.916 2.972 22.385 1.00 98.00 70 LYS A C 1
ATOM 502 O O . LYS A 1 70 ? -8.630 2.916 23.383 1.00 98.00 70 LYS A O 1
ATOM 507 N N . LYS A 1 71 ? -6.627 2.616 22.409 1.00 97.56 71 LYS A N 1
ATOM 508 C CA . LYS A 1 71 ? -5.946 2.104 23.615 1.00 97.56 71 LYS A CA 1
ATOM 509 C C . LYS A 1 71 ? -6.020 3.090 24.784 1.00 97.56 71 LYS A C 1
ATOM 511 O O . LYS A 1 71 ? -6.221 2.676 25.921 1.00 97.56 71 LYS A O 1
ATOM 516 N N . TYR A 1 72 ? -5.915 4.390 24.516 1.00 97.75 72 TYR A N 1
ATOM 517 C CA . TYR A 1 72 ? -6.031 5.430 25.536 1.00 97.75 72 TYR A CA 1
ATOM 518 C C . TYR A 1 72 ? -7.411 5.449 26.202 1.00 97.75 72 TYR A C 1
ATOM 520 O O . TYR A 1 72 ? -7.496 5.477 27.432 1.00 97.75 72 TYR A O 1
ATOM 528 N N . VAL A 1 73 ? -8.481 5.349 25.408 1.00 97.81 73 VAL A N 1
ATOM 529 C CA . VAL A 1 73 ? -9.854 5.213 25.920 1.00 97.81 73 VAL A CA 1
ATOM 530 C C . VAL A 1 73 ? -10.036 3.884 26.657 1.00 97.81 73 VAL A C 1
ATOM 532 O O . VAL A 1 73 ? -10.641 3.844 27.723 1.00 97.81 73 VAL A O 1
ATOM 535 N N . GLU A 1 74 ? -9.456 2.789 26.159 1.00 97.12 74 GLU A N 1
ATOM 536 C CA . GLU A 1 74 ? -9.520 1.474 26.813 1.00 97.12 74 GLU A CA 1
ATOM 537 C C . GLU A 1 74 ? -8.879 1.439 28.207 1.00 97.12 74 GLU A C 1
ATOM 539 O O . GLU A 1 74 ? -9.290 0.621 29.031 1.00 97.12 74 GLU A O 1
ATOM 544 N N . MET A 1 75 ? -7.934 2.341 28.494 1.00 97.00 75 MET A N 1
ATOM 545 C CA . MET A 1 75 ? -7.338 2.523 29.825 1.00 97.00 75 MET A CA 1
ATOM 546 C C . MET A 1 75 ? -8.256 3.251 30.826 1.00 97.00 75 MET A C 1
ATOM 548 O O . MET A 1 75 ? -7.852 3.483 31.961 1.00 97.00 75 MET A O 1
ATOM 552 N N . GLY A 1 76 ? -9.484 3.611 30.438 1.00 93.69 76 GLY A N 1
ATOM 553 C CA . GLY A 1 76 ? -10.475 4.241 31.319 1.00 93.69 76 GLY A CA 1
ATOM 554 C C . GLY A 1 76 ? -10.655 5.743 31.096 1.00 93.69 76 GLY A C 1
ATOM 555 O O . GLY A 1 76 ? -11.571 6.340 31.661 1.00 93.69 76 GLY A O 1
ATOM 556 N N . HIS A 1 77 ? -9.844 6.358 30.234 1.00 94.31 77 HIS A N 1
ATOM 557 C CA . HIS A 1 77 ? -10.062 7.742 29.821 1.00 94.31 77 HIS A CA 1
ATOM 558 C C . HIS A 1 77 ? -11.348 7.842 28.994 1.00 94.31 77 HIS A C 1
ATOM 560 O O . HIS A 1 77 ? -11.694 6.925 28.250 1.00 94.31 77 HIS A O 1
ATOM 566 N N . PHE A 1 78 ? -12.071 8.954 29.124 1.00 94.19 78 PHE A N 1
ATOM 567 C CA . PHE A 1 78 ? -13.302 9.213 28.362 1.00 94.19 78 PHE A CA 1
ATOM 568 C C . PHE A 1 78 ? -14.379 8.114 28.476 1.00 94.19 78 PHE A C 1
ATOM 570 O O . PHE A 1 78 ? -15.128 7.868 27.535 1.00 94.19 78 PHE A O 1
ATOM 577 N N . GLY A 1 79 ? -14.483 7.464 29.639 1.00 93.56 79 GLY A N 1
ATOM 578 C CA . GLY A 1 79 ? -15.554 6.507 29.942 1.00 93.56 79 GLY A CA 1
ATOM 579 C C . GLY A 1 79 ? -15.195 5.035 29.737 1.00 93.56 79 GLY A C 1
ATOM 580 O O . GLY A 1 79 ? -16.007 4.178 30.073 1.00 93.56 79 GLY A O 1
ATOM 581 N N . GLY A 1 80 ? -13.993 4.711 29.251 1.00 95.31 80 GLY A N 1
ATOM 582 C CA . GLY A 1 80 ? -13.521 3.326 29.221 1.00 95.31 80 GLY A CA 1
ATOM 583 C C . GLY A 1 80 ? -14.184 2.443 28.160 1.00 95.31 80 GLY A C 1
ATOM 584 O O . GLY A 1 80 ? -14.927 2.907 27.290 1.00 95.31 80 GLY A O 1
ATOM 585 N N . LYS A 1 81 ? -13.906 1.136 28.230 1.00 95.69 81 LYS A N 1
ATOM 586 C CA . LYS A 1 81 ? -14.455 0.132 27.304 1.00 95.69 81 LYS A CA 1
ATOM 587 C C . LYS A 1 81 ? -15.985 0.109 27.330 1.00 95.69 81 LYS A C 1
ATOM 589 O O . LYS A 1 81 ? -16.593 0.093 28.393 1.00 95.69 81 LYS A O 1
ATOM 594 N N . GLY A 1 82 ? -16.595 0.057 26.147 1.00 94.19 82 GLY A N 1
ATOM 595 C CA . GLY A 1 82 ? -18.051 0.020 25.970 1.00 94.19 82 GLY A CA 1
ATOM 596 C C . GLY A 1 82 ? -18.736 1.390 25.949 1.00 94.19 82 GLY A C 1
ATOM 597 O O . GLY A 1 82 ? -19.910 1.459 25.583 1.00 94.19 82 GLY A O 1
ATOM 598 N N . SER A 1 83 ? -18.018 2.471 26.273 1.00 96.56 83 SER A N 1
ATOM 599 C CA . SER A 1 83 ? -18.509 3.845 26.119 1.00 96.56 83 SER A CA 1
ATOM 600 C C . SER A 1 83 ? -18.688 4.236 24.646 1.00 96.56 83 SER A C 1
ATOM 602 O O . SER A 1 83 ? -18.116 3.621 23.742 1.00 96.56 83 SER A O 1
ATOM 604 N N . GLU A 1 84 ? -19.443 5.306 24.389 1.00 97.31 84 GLU A N 1
ATOM 605 C CA . GLU A 1 84 ? -19.573 5.865 23.035 1.00 97.31 84 GLU A CA 1
ATOM 606 C C . GLU A 1 84 ? -18.222 6.339 22.475 1.00 97.31 84 GLU A C 1
ATOM 608 O O . GLU A 1 84 ? -17.934 6.132 21.296 1.00 97.31 84 GLU A O 1
ATOM 613 N N . ALA A 1 85 ? -17.344 6.876 23.330 1.00 97.00 85 ALA A N 1
ATOM 614 C CA . ALA A 1 85 ? -15.981 7.235 22.944 1.00 97.00 85 ALA A CA 1
ATOM 615 C C . ALA A 1 85 ? -15.166 6.005 22.510 1.00 97.00 85 ALA A C 1
ATOM 617 O O . ALA A 1 85 ? -14.436 6.067 21.521 1.00 97.00 85 ALA A O 1
ATOM 618 N N . HIS A 1 86 ? -15.317 4.867 23.202 1.00 98.00 86 HIS A N 1
ATOM 619 C CA . HIS A 1 86 ? -14.642 3.621 22.824 1.00 98.00 86 HIS A CA 1
ATOM 620 C C . HIS A 1 86 ? -15.141 3.102 21.480 1.00 98.00 86 HIS A C 1
ATOM 622 O O . HIS A 1 86 ? -14.324 2.782 20.621 1.00 98.00 86 HIS A O 1
ATOM 628 N N . LYS A 1 87 ? -16.459 3.091 21.250 1.00 97.44 87 LYS A N 1
ATOM 629 C CA . LYS A 1 87 ? -17.034 2.682 19.959 1.00 97.44 87 LYS A CA 1
ATOM 630 C C . LYS A 1 87 ? -16.526 3.557 18.812 1.00 97.44 87 LYS A C 1
ATOM 632 O O . LYS A 1 87 ? -16.115 3.025 17.784 1.00 97.44 87 LYS A O 1
ATOM 637 N N . ALA A 1 88 ? -16.490 4.878 18.998 1.00 97.50 88 ALA A N 1
ATOM 638 C CA . ALA A 1 88 ? -15.954 5.801 17.999 1.00 97.50 88 ALA A CA 1
ATOM 639 C C . ALA A 1 88 ? -14.458 5.555 17.725 1.00 97.50 88 ALA A C 1
ATOM 641 O O . ALA A 1 88 ? -14.037 5.523 16.568 1.00 97.50 88 ALA A O 1
ATOM 642 N N . ALA A 1 89 ? -13.660 5.319 18.769 1.00 97.38 89 ALA A N 1
ATOM 643 C CA . ALA A 1 89 ? -12.237 5.032 18.619 1.00 97.38 89 ALA A CA 1
ATOM 644 C C . ALA A 1 89 ? -11.972 3.681 17.926 1.00 97.38 89 ALA A C 1
ATOM 646 O O . ALA A 1 89 ? -11.051 3.584 17.120 1.00 97.38 89 ALA A O 1
ATOM 647 N N . VAL A 1 90 ? -12.808 2.664 18.169 1.00 98.12 90 VAL A N 1
ATOM 648 C CA . VAL A 1 90 ? -12.758 1.377 17.449 1.00 98.12 90 VAL A CA 1
ATOM 649 C C . VAL A 1 90 ? -13.034 1.569 15.956 1.00 98.12 90 VAL A C 1
ATOM 651 O O . VAL A 1 90 ? -12.344 0.967 15.135 1.00 98.12 90 VAL A O 1
ATOM 654 N N . ILE A 1 91 ? -13.991 2.428 15.582 1.00 97.56 91 ILE A N 1
ATOM 655 C CA . ILE A 1 91 ? -14.241 2.753 14.167 1.00 97.56 91 ILE A CA 1
ATOM 656 C C . ILE A 1 91 ? -13.003 3.412 13.549 1.00 97.56 91 ILE A C 1
ATOM 658 O O . ILE A 1 91 ? -12.580 3.006 12.468 1.00 97.56 91 ILE A O 1
ATOM 662 N N . GLY A 1 92 ? -12.397 4.383 14.241 1.00 97.19 92 GLY A N 1
ATOM 663 C CA . GLY A 1 92 ? -11.169 5.040 13.783 1.00 97.19 92 GLY A CA 1
ATOM 664 C C . GLY A 1 92 ? -10.023 4.054 13.550 1.00 97.19 92 GLY A C 1
ATOM 665 O O . GLY A 1 92 ? -9.398 4.072 12.494 1.00 97.19 92 GLY A O 1
ATOM 666 N N . ASP A 1 93 ? -9.788 3.145 14.496 1.00 97.88 93 ASP A N 1
ATOM 667 C CA . ASP A 1 93 ? -8.759 2.111 14.363 1.00 97.88 93 ASP A CA 1
ATOM 668 C C . ASP A 1 93 ? -9.050 1.145 13.203 1.00 97.88 93 ASP A C 1
ATOM 670 O O . ASP A 1 93 ? -8.174 0.890 12.384 1.00 97.88 93 ASP A O 1
ATOM 674 N N . THR A 1 94 ? -10.309 0.730 13.030 1.00 96.81 94 THR A N 1
ATOM 675 C CA . THR A 1 94 ? -10.721 -0.152 11.920 1.00 96.81 94 THR A CA 1
ATOM 676 C C . THR A 1 94 ? -10.482 0.494 10.547 1.00 96.81 94 THR A C 1
ATOM 678 O O . THR A 1 94 ? -10.144 -0.188 9.580 1.00 96.81 94 THR A O 1
ATOM 681 N N . VAL A 1 95 ? -10.646 1.818 10.436 1.00 96.12 95 VAL A N 1
ATOM 682 C CA . VAL A 1 95 ? -10.293 2.577 9.220 1.00 96.12 95 VAL A CA 1
ATOM 683 C C . VAL A 1 95 ? -8.772 2.715 9.075 1.00 96.12 95 VAL A C 1
ATOM 685 O O . VAL A 1 95 ? -8.258 2.734 7.956 1.00 96.12 95 VAL A O 1
ATOM 688 N N . GLY A 1 96 ? -8.048 2.804 10.191 1.00 96.44 96 GLY A N 1
ATOM 689 C CA . GLY A 1 96 ? -6.593 2.909 10.249 1.00 96.44 96 GLY A CA 1
ATOM 690 C C . GLY A 1 96 ? -5.839 1.613 9.944 1.00 96.44 96 GLY A C 1
ATOM 691 O O . GLY A 1 96 ? -4.730 1.694 9.419 1.00 96.44 96 GLY A O 1
ATOM 692 N N . ASP A 1 97 ? -6.421 0.442 10.215 1.00 96.56 97 ASP A N 1
ATOM 693 C CA . ASP A 1 97 ? -5.767 -0.865 10.042 1.00 96.56 97 ASP A CA 1
ATOM 694 C C . ASP A 1 97 ? -5.272 -1.094 8.599 1.00 96.56 97 ASP A C 1
ATOM 696 O O . ASP A 1 97 ? -4.078 -1.341 8.402 1.00 96.56 97 ASP A O 1
ATOM 700 N N . PRO A 1 98 ? -6.090 -0.908 7.539 1.00 94.12 98 PRO A N 1
ATOM 701 C CA . PRO A 1 98 ? -5.596 -1.046 6.169 1.00 94.12 98 PRO A CA 1
ATOM 702 C C . PRO A 1 98 ? -4.521 -0.014 5.799 1.00 94.12 98 PRO A C 1
ATOM 704 O O . PRO A 1 98 ? -3.706 -0.268 4.910 1.00 94.12 98 PRO A O 1
ATOM 707 N N . LEU A 1 99 ? -4.518 1.155 6.448 1.00 94.56 99 LEU A N 1
ATOM 708 C CA . LEU A 1 99 ? -3.567 2.230 6.171 1.00 94.56 99 LEU A CA 1
ATOM 709 C C . LEU A 1 99 ? -2.199 1.939 6.796 1.00 94.56 99 LEU A C 1
ATOM 711 O O . LEU A 1 99 ? -1.191 2.020 6.095 1.00 94.56 99 LEU A O 1
ATOM 715 N N . LYS A 1 100 ? -2.155 1.581 8.085 1.00 94.88 100 LYS A N 1
ATOM 716 C CA . LYS A 1 100 ? -0.897 1.375 8.820 1.00 94.88 100 LYS A CA 1
ATOM 717 C C . LYS A 1 100 ? -0.261 0.010 8.552 1.00 94.88 100 LYS A C 1
ATOM 719 O O . LYS A 1 100 ? 0.962 -0.058 8.473 1.00 94.88 100 LYS A O 1
ATOM 724 N N . ASP A 1 101 ? -1.063 -1.037 8.344 1.00 93.69 101 ASP A N 1
ATOM 725 C CA . ASP A 1 101 ? -0.553 -2.414 8.263 1.00 93.69 101 ASP A CA 1
ATOM 726 C C . ASP A 1 101 ? -0.405 -2.931 6.829 1.00 93.69 101 ASP A C 1
ATOM 728 O O . ASP A 1 101 ? 0.355 -3.867 6.582 1.00 93.69 101 ASP A O 1
ATOM 732 N N . ALA A 1 102 ? -1.105 -2.327 5.862 1.00 90.56 102 ALA A N 1
ATOM 733 C CA . ALA A 1 102 ? -1.048 -2.756 4.467 1.00 90.56 102 ALA A CA 1
ATOM 734 C C . ALA A 1 102 ? -0.523 -1.657 3.541 1.00 90.56 102 ALA A C 1
ATOM 736 O O . ALA A 1 102 ? 0.573 -1.787 2.995 1.00 90.56 102 ALA A O 1
ATOM 737 N N . ALA A 1 103 ? -1.280 -0.580 3.338 1.00 90.69 103 ALA A N 1
ATOM 738 C CA . ALA A 1 103 ? -0.987 0.391 2.288 1.00 90.69 103 ALA A CA 1
ATOM 739 C C . ALA A 1 103 ? 0.285 1.213 2.570 1.00 90.69 103 ALA A C 1
ATOM 741 O O . ALA A 1 103 ? 1.182 1.250 1.724 1.00 90.69 103 ALA A O 1
ATOM 742 N N . GLY A 1 104 ? 0.410 1.793 3.767 1.00 91.94 104 GLY A N 1
ATOM 743 C CA . GLY A 1 104 ? 1.531 2.651 4.155 1.00 91.94 104 GLY A CA 1
ATOM 744 C C . GLY A 1 104 ? 2.900 1.978 3.983 1.00 91.94 104 GLY A C 1
ATOM 745 O O . GLY A 1 104 ? 3.729 2.489 3.223 1.00 91.94 104 GLY A O 1
ATOM 746 N N . PRO A 1 105 ? 3.144 0.805 4.602 1.00 91.00 105 PRO A N 1
ATOM 747 C CA . PRO A 1 105 ? 4.397 0.069 4.427 1.00 91.00 105 PRO A CA 1
ATOM 748 C C . PRO A 1 105 ? 4.633 -0.391 2.980 1.00 91.00 105 PRO A C 1
ATOM 750 O O . PRO A 1 105 ? 5.764 -0.339 2.487 1.00 91.00 105 PRO A O 1
ATOM 753 N N . SER A 1 106 ? 3.575 -0.805 2.272 1.00 91.94 106 SER A N 1
ATOM 754 C CA . SER A 1 106 ? 3.687 -1.350 0.911 1.00 91.94 106 SER A CA 1
ATOM 755 C C . SER A 1 106 ? 4.099 -0.310 -0.126 1.00 91.94 106 SER A C 1
ATOM 757 O O . SER A 1 106 ? 4.801 -0.659 -1.074 1.00 91.94 106 SER A O 1
ATOM 759 N N . ILE A 1 107 ? 3.727 0.963 0.045 1.00 93.31 107 ILE A N 1
ATOM 760 C CA . ILE A 1 107 ? 4.125 2.041 -0.876 1.00 93.31 107 ILE A CA 1
ATOM 761 C C . ILE A 1 107 ? 5.655 2.165 -0.946 1.00 93.31 107 ILE A C 1
ATOM 763 O O . ILE A 1 107 ? 6.220 2.278 -2.033 1.00 93.31 107 ILE A O 1
ATOM 767 N N . ASN A 1 108 ? 6.347 2.067 0.193 1.00 90.62 108 ASN A N 1
ATOM 768 C CA . ASN A 1 108 ? 7.810 2.138 0.229 1.00 90.62 108 ASN A CA 1
ATOM 769 C C . ASN A 1 108 ? 8.458 0.950 -0.504 1.00 90.62 108 ASN A C 1
ATOM 771 O O . ASN A 1 108 ? 9.435 1.112 -1.237 1.00 90.62 108 ASN A O 1
ATOM 775 N N . ILE A 1 109 ? 7.895 -0.250 -0.335 1.00 92.12 109 ILE A N 1
ATOM 776 C CA . ILE A 1 109 ? 8.365 -1.455 -1.029 1.00 92.12 109 ILE A CA 1
ATOM 777 C C . ILE A 1 109 ? 8.132 -1.323 -2.536 1.00 92.12 109 ILE A C 1
ATOM 779 O O . ILE A 1 109 ? 9.045 -1.592 -3.313 1.00 92.12 109 ILE A O 1
ATOM 783 N N . LEU A 1 110 ? 6.952 -0.856 -2.949 1.00 93.31 110 LEU A N 1
ATOM 784 C CA . LEU A 1 110 ? 6.598 -0.660 -4.353 1.00 93.31 110 LEU A CA 1
ATOM 785 C C . LEU A 1 110 ? 7.606 0.250 -5.067 1.00 93.31 110 LEU A C 1
ATOM 787 O O . LEU A 1 110 ? 8.130 -0.120 -6.115 1.00 93.31 110 LEU A O 1
ATOM 791 N N . ILE A 1 111 ? 7.934 1.398 -4.470 1.00 93.88 111 ILE A N 1
ATOM 792 C CA . ILE A 1 111 ? 8.888 2.363 -5.037 1.00 93.88 111 ILE A CA 1
ATOM 793 C C . ILE A 1 111 ? 10.285 1.746 -5.169 1.00 93.88 111 ILE A C 1
ATOM 795 O O . ILE A 1 111 ? 10.926 1.881 -6.212 1.00 93.88 111 ILE A O 1
ATOM 799 N N . LYS A 1 112 ? 10.757 1.033 -4.139 1.00 92.56 112 LYS A N 1
ATOM 800 C CA . LYS A 1 112 ? 12.067 0.363 -4.175 1.00 92.56 112 LYS A CA 1
ATOM 801 C C . LYS A 1 112 ? 12.123 -0.730 -5.236 1.00 92.56 112 LYS A C 1
ATOM 803 O O . LYS A 1 112 ? 13.118 -0.825 -5.951 1.00 92.56 112 LYS A O 1
ATOM 808 N N . LEU A 1 113 ? 11.064 -1.527 -5.365 1.00 94.88 113 LEU A N 1
ATOM 809 C CA . LEU A 1 113 ? 10.972 -2.555 -6.400 1.00 94.88 113 LEU A CA 1
ATOM 810 C C . LEU A 1 113 ? 10.978 -1.936 -7.797 1.00 94.88 113 LEU A C 1
ATOM 812 O O . LEU A 1 113 ? 11.731 -2.397 -8.649 1.00 94.88 113 LEU A O 1
ATOM 816 N N . MET A 1 114 ? 10.219 -0.859 -8.015 1.00 95.94 114 MET A N 1
ATOM 817 C CA . MET A 1 114 ? 10.233 -0.131 -9.285 1.00 95.94 114 MET A CA 1
ATOM 818 C C . MET A 1 114 ? 11.621 0.431 -9.610 1.00 95.94 114 MET A C 1
ATOM 820 O O . MET A 1 114 ? 12.053 0.350 -10.759 1.00 95.94 114 MET A O 1
ATOM 824 N N . ALA A 1 115 ? 12.340 0.969 -8.621 1.00 95.00 115 ALA A N 1
ATOM 825 C CA . ALA A 1 115 ? 13.693 1.485 -8.812 1.00 95.00 115 ALA A CA 1
ATOM 826 C C . ALA A 1 115 ? 14.682 0.373 -9.199 1.00 95.00 115 ALA A C 1
ATOM 828 O O . ALA A 1 115 ? 15.391 0.508 -10.193 1.00 95.00 115 ALA A O 1
ATOM 829 N N . ILE A 1 116 ? 14.677 -0.754 -8.477 1.00 95.94 116 ILE A N 1
ATOM 830 C CA . ILE A 1 116 ? 15.536 -1.908 -8.788 1.00 95.94 116 ILE A CA 1
ATOM 831 C C . ILE A 1 116 ? 15.196 -2.477 -10.171 1.00 95.94 116 ILE A C 1
ATOM 833 O O . ILE A 1 116 ? 16.097 -2.704 -10.976 1.00 95.94 116 ILE A O 1
ATOM 837 N N . ALA A 1 117 ? 13.908 -2.663 -10.478 1.00 96.06 117 ALA A N 1
ATOM 838 C CA . ALA A 1 117 ? 13.461 -3.138 -11.786 1.00 96.06 117 ALA A CA 1
ATOM 839 C C . ALA A 1 117 ? 13.918 -2.196 -12.910 1.00 96.06 117 ALA A C 1
ATOM 841 O O . ALA A 1 117 ? 14.455 -2.653 -13.916 1.00 96.06 117 ALA A O 1
ATOM 842 N N . SER A 1 118 ? 13.797 -0.879 -12.708 1.00 94.81 118 SER A N 1
ATOM 843 C CA . SER A 1 118 ? 14.289 0.132 -13.654 1.00 94.81 118 SER A CA 1
ATOM 844 C C . SER A 1 118 ? 15.778 -0.036 -13.937 1.00 94.81 118 SER A C 1
ATOM 846 O O . SER A 1 118 ? 16.173 -0.034 -15.098 1.00 94.81 118 SER A O 1
ATOM 848 N N . THR A 1 119 ? 16.598 -0.225 -12.896 1.00 94.31 119 THR A N 1
ATOM 849 C CA . THR A 1 119 ? 18.044 -0.450 -13.037 1.00 94.31 119 THR A CA 1
ATOM 850 C C . THR A 1 119 ? 18.348 -1.723 -13.822 1.00 94.31 119 THR A C 1
ATOM 852 O O . THR A 1 119 ? 19.199 -1.705 -14.708 1.00 94.31 119 THR A O 1
ATOM 855 N N . VAL A 1 120 ? 17.632 -2.815 -13.547 1.00 95.69 120 VAL A N 1
ATOM 856 C CA . VAL A 1 120 ? 17.797 -4.087 -14.268 1.00 95.69 120 VAL A CA 1
ATOM 857 C C . VAL A 1 120 ? 17.408 -3.954 -15.744 1.00 95.69 120 VAL A C 1
ATOM 859 O O . VAL A 1 120 ? 18.043 -4.565 -16.601 1.00 95.69 120 VAL A O 1
ATOM 862 N N . TYR A 1 121 ? 16.404 -3.136 -16.069 1.00 95.06 121 TYR A N 1
ATOM 863 C CA . TYR A 1 121 ? 15.932 -2.951 -17.443 1.00 95.06 121 TYR A CA 1
ATOM 864 C C . TYR A 1 121 ? 16.734 -1.940 -18.271 1.00 95.06 121 TYR A C 1
ATOM 866 O O . TYR A 1 121 ? 16.491 -1.830 -19.472 1.00 95.06 121 TYR A O 1
ATOM 874 N N . VAL A 1 122 ? 17.716 -1.236 -17.698 1.00 92.81 122 VAL A N 1
ATOM 875 C CA . VAL A 1 122 ? 18.531 -0.258 -18.445 1.00 92.81 122 VAL A CA 1
ATOM 876 C C . VAL A 1 122 ? 19.114 -0.827 -19.751 1.00 92.81 122 VAL A C 1
ATOM 878 O O . VAL A 1 122 ? 18.941 -0.171 -20.778 1.00 92.81 122 VAL A O 1
ATOM 881 N N . PRO A 1 123 ? 19.739 -2.026 -19.787 1.00 92.12 123 PRO A N 1
ATOM 882 C CA . PRO A 1 123 ? 20.340 -2.542 -21.018 1.00 92.12 123 PRO A CA 1
ATOM 883 C C . PRO A 1 123 ? 19.316 -2.789 -22.131 1.00 92.12 123 PRO A C 1
ATOM 885 O O . PRO A 1 123 ? 19.562 -2.439 -23.282 1.00 92.12 123 PRO A O 1
ATOM 888 N N . ILE A 1 124 ? 18.150 -3.354 -21.795 1.00 92.75 124 ILE A N 1
ATOM 889 C CA . ILE A 1 124 ? 17.103 -3.630 -22.788 1.00 92.75 124 ILE A CA 1
ATOM 890 C C . ILE A 1 124 ? 16.427 -2.341 -23.263 1.00 92.75 124 ILE A C 1
ATOM 892 O O . ILE A 1 124 ? 16.144 -2.203 -24.451 1.00 92.75 124 ILE A O 1
ATOM 896 N N . ILE A 1 125 ? 16.232 -1.368 -22.370 1.00 91.44 125 ILE A N 1
ATOM 897 C CA . ILE A 1 125 ? 15.696 -0.052 -22.730 1.00 91.44 125 ILE A CA 1
ATOM 898 C C . ILE A 1 125 ? 16.664 0.670 -23.672 1.00 91.44 125 ILE A C 1
ATOM 900 O O . ILE A 1 125 ? 16.230 1.183 -24.697 1.00 91.44 125 ILE A O 1
ATOM 904 N N . ALA A 1 126 ? 17.965 0.669 -23.369 1.00 88.44 126 ALA A N 1
ATOM 905 C CA . ALA A 1 126 ? 18.980 1.299 -24.211 1.00 88.44 126 ALA A CA 1
ATOM 906 C C . ALA A 1 126 ? 19.117 0.615 -25.582 1.00 88.44 126 ALA A C 1
ATOM 908 O O . ALA A 1 126 ? 19.343 1.292 -26.580 1.00 88.44 126 ALA A O 1
ATOM 909 N N . TYR A 1 127 ? 18.950 -0.711 -25.644 1.00 89.31 127 TYR A N 1
ATOM 910 C CA . TYR A 1 127 ? 18.958 -1.456 -26.904 1.00 89.31 127 TYR A CA 1
ATOM 911 C C . TYR A 1 127 ? 17.746 -1.133 -27.788 1.00 89.31 127 TYR A C 1
ATOM 913 O O . TYR A 1 127 ? 17.897 -0.902 -28.984 1.00 89.31 127 TYR A O 1
ATOM 921 N N . LEU A 1 128 ? 16.541 -1.113 -27.209 1.00 88.25 128 LEU A N 1
ATOM 922 C CA . LEU A 1 128 ? 15.299 -0.857 -27.950 1.00 88.25 128 LEU A CA 1
ATOM 923 C C . LEU A 1 128 ? 15.091 0.627 -28.271 1.00 88.25 128 LEU A C 1
ATOM 925 O O . LEU A 1 128 ? 14.410 0.960 -29.240 1.00 88.25 128 LEU A O 1
ATOM 929 N N . ARG A 1 129 ? 15.658 1.515 -27.452 1.00 78.62 129 ARG A N 1
ATOM 930 C CA . ARG A 1 129 ? 15.571 2.965 -27.597 1.00 78.62 129 ARG A CA 1
ATOM 931 C C . ARG A 1 129 ? 16.958 3.585 -27.389 1.00 78.62 129 ARG A C 1
ATOM 933 O O . ARG A 1 129 ? 17.207 4.156 -26.322 1.00 78.62 129 ARG A O 1
ATOM 940 N N . PRO A 1 130 ? 17.861 3.467 -28.381 1.00 64.56 130 PRO A N 1
ATOM 941 C CA . PRO A 1 130 ? 19.136 4.168 -28.338 1.00 64.56 130 PRO A CA 1
ATOM 942 C C . PRO A 1 130 ? 18.858 5.667 -28.197 1.00 64.56 130 PRO A C 1
ATOM 944 O O . PRO A 1 130 ? 17.996 6.210 -28.890 1.00 64.56 130 PRO A O 1
ATOM 947 N N . ILE A 1 131 ? 19.506 6.276 -27.205 1.00 60.16 131 ILE A N 1
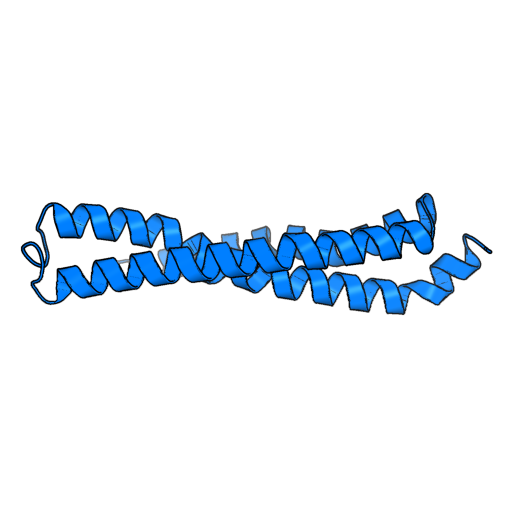ATOM 948 C CA . ILE A 1 131 ? 19.359 7.693 -26.847 1.00 60.16 131 ILE A CA 1
ATOM 949 C C . ILE A 1 131 ? 19.830 8.564 -28.010 1.00 60.16 131 ILE A C 1
ATOM 951 O O . ILE A 1 131 ? 20.909 8.247 -28.561 1.00 60.16 131 ILE A O 1
#

pLDDT: mean 94.02, std 4.8, range [60.16, 98.12]

Sequence (131 aa):
PDYARAVQIVTYYALRRLILPGVLALLAPLIIGITLGPAALGGTLLGAVAGGLLLGLFQGNVGNTWDNAKKYVEMGHFGGKGSEAHKAAVIGDTVGDPLKDAAGPSINILIKLMAIASTVYVPIIAYLRPI